Protein AF-A0A318H580-F1 (afdb_monomer)

Sequence (171 aa):
MQSPCVMDEFGRLAATELAALDLDAAWWALAGFPAASNEDVEPDEGNDSRDTTGDGRVASTAGVAAYPVRQMMELIENIAAKQTTIANTDWLAWCARLEQTLCLMAESPVLTYFQALGLNPLSPLRVEAFRPSFAETQEQSAEGQMYDSVLDRIEDKWRTGNLSVIGGGRR

Mean predicted aligned error: 13.52 Å

Foldseek 3Di:
DDDDFDADPVRDGDPDDLPQQDLVNLLVLQVCPPVPPCPPPDDPPDDDDDDDDDPDPPPPCPPPPPCLPVSLLVSLVSLLVVQQVDDPVCLVVSLVSNLVSLLSNLPPVSLVVCVVVLEQSNLVCLQLSSHHPQLSDCVRHPSVVSNVVSSVNSCVSNVNPRGDYDVDDPD

Structure (mmCIF, N/CA/C/O backbone):
data_AF-A0A318H580-F1
#
_entry.id   AF-A0A318H580-F1
#
loop_
_atom_site.group_PDB
_atom_site.id
_atom_site.type_symbol
_atom_site.label_atom_id
_atom_site.label_alt_id
_atom_site.label_comp_id
_atom_site.label_asym_id
_atom_site.label_entity_id
_atom_site.label_seq_id
_atom_site.pdbx_PDB_ins_code
_atom_site.Cartn_x
_atom_site.Cartn_y
_atom_site.Cartn_z
_atom_site.occupancy
_atom_site.B_iso_or_equiv
_atom_site.auth_seq_id
_atom_site.auth_comp_id
_atom_site.auth_asym_id
_atom_site.auth_atom_id
_atom_site.pdbx_PDB_model_num
ATOM 1 N N . MET A 1 1 ? -5.800 3.400 -42.570 1.00 41.72 1 MET A N 1
ATOM 2 C CA . MET A 1 1 ? -5.454 2.329 -41.614 1.00 41.72 1 MET A CA 1
ATOM 3 C C . MET A 1 1 ? -5.980 2.764 -40.254 1.00 41.72 1 MET A C 1
ATOM 5 O O . MET A 1 1 ? -5.485 3.751 -39.734 1.00 41.72 1 MET A O 1
ATOM 9 N N . GLN A 1 2 ? -7.059 2.146 -39.766 1.00 41.69 2 GLN A N 1
ATOM 10 C CA . GLN A 1 2 ? -7.569 2.355 -38.403 1.00 41.69 2 GLN A CA 1
ATOM 11 C C . GLN A 1 2 ? -6.753 1.460 -37.469 1.00 41.69 2 GLN A C 1
ATOM 13 O O . GLN A 1 2 ? -6.708 0.250 -37.688 1.00 41.69 2 GLN A O 1
ATOM 18 N N . SER A 1 3 ? -6.084 2.045 -36.478 1.00 43.56 3 SER A N 1
ATOM 19 C CA . SER A 1 3 ? -5.463 1.280 -35.395 1.00 43.56 3 SER A CA 1
ATOM 20 C C . SER A 1 3 ? -6.571 0.649 -34.543 1.00 43.56 3 SER A C 1
ATOM 22 O O . SER A 1 3 ? -7.509 1.364 -34.181 1.00 43.56 3 SER A O 1
ATOM 24 N N . PRO A 1 4 ? -6.519 -0.659 -34.239 1.00 47.88 4 PRO A N 1
ATOM 25 C CA . PRO A 1 4 ? -7.499 -1.277 -33.358 1.00 47.88 4 PRO A CA 1
ATOM 26 C C . PRO A 1 4 ? -7.326 -0.719 -31.943 1.00 47.88 4 PRO A C 1
ATOM 28 O O . PRO A 1 4 ? -6.208 -0.632 -31.436 1.00 47.88 4 PRO A O 1
ATOM 31 N N . CYS A 1 5 ? -8.429 -0.321 -31.312 1.00 39.91 5 CYS A N 1
ATOM 32 C CA . CYS A 1 5 ? -8.431 -0.012 -29.893 1.00 39.91 5 CYS A CA 1
ATOM 33 C C . CYS A 1 5 ? -8.156 -1.302 -29.109 1.00 39.91 5 CYS A C 1
ATOM 35 O O . CYS A 1 5 ? -8.857 -2.302 -29.264 1.00 39.91 5 CYS A O 1
ATOM 37 N N . VAL A 1 6 ? -7.102 -1.292 -28.300 1.00 50.62 6 VAL A N 1
AT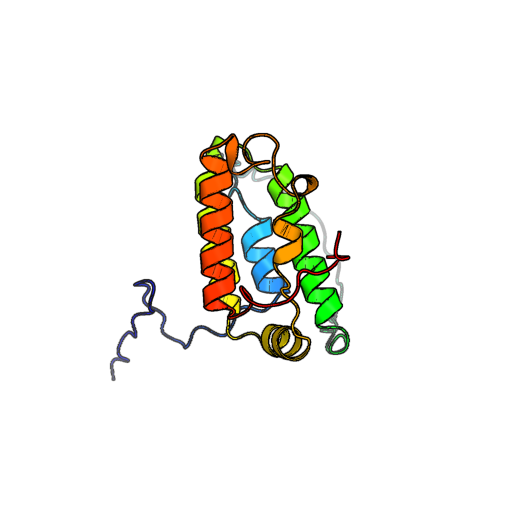OM 38 C CA . VAL A 1 6 ? -6.800 -2.381 -27.372 1.00 50.62 6 VAL A CA 1
ATOM 39 C C . VAL A 1 6 ? -7.488 -2.040 -26.051 1.00 50.62 6 VAL A C 1
ATOM 41 O O . VAL A 1 6 ? -7.414 -0.910 -25.569 1.00 50.62 6 VAL A O 1
ATOM 44 N N . MET A 1 7 ? -8.246 -2.997 -25.525 1.00 42.56 7 MET A N 1
ATOM 45 C CA . MET A 1 7 ? -8.967 -2.880 -24.258 1.00 42.56 7 MET A CA 1
ATOM 46 C C . MET A 1 7 ? -8.035 -3.377 -23.147 1.00 42.56 7 MET A C 1
ATOM 48 O O . MET A 1 7 ? -7.496 -4.477 -23.278 1.00 42.56 7 MET A O 1
ATOM 52 N N . ASP A 1 8 ? -7.808 -2.582 -22.098 1.00 50.31 8 ASP A N 1
ATOM 53 C CA . ASP A 1 8 ? -7.044 -3.036 -20.928 1.00 50.31 8 ASP A CA 1
ATOM 54 C C . ASP A 1 8 ? -7.880 -3.997 -20.053 1.00 50.31 8 ASP A C 1
ATOM 56 O O . ASP A 1 8 ? -9.099 -4.120 -20.213 1.00 50.31 8 ASP A O 1
ATOM 60 N N . GLU A 1 9 ? -7.234 -4.696 -19.111 1.00 54.72 9 GLU A N 1
ATOM 61 C CA . GLU A 1 9 ? -7.896 -5.632 -18.179 1.00 54.72 9 GLU A CA 1
ATOM 62 C C . GLU A 1 9 ? -8.897 -4.948 -17.217 1.00 54.72 9 GLU A C 1
ATOM 64 O O . GLU A 1 9 ? -9.613 -5.621 -16.478 1.00 54.72 9 GLU A O 1
ATOM 69 N N . PHE A 1 10 ? -8.992 -3.614 -17.269 1.00 49.44 10 PHE A N 1
ATOM 70 C CA . PHE A 1 10 ? -9.910 -2.769 -16.506 1.00 49.44 10 PHE A CA 1
ATOM 71 C C . PHE A 1 10 ? -10.987 -2.107 -17.389 1.00 49.44 10 PHE A C 1
ATOM 73 O O . PHE A 1 10 ? -11.707 -1.220 -16.927 1.00 49.44 10 PHE A O 1
ATOM 80 N N . GLY A 1 11 ? -11.130 -2.533 -18.651 1.00 50.94 11 GLY A N 1
ATOM 81 C CA . GLY A 1 11 ? -12.168 -2.053 -19.566 1.00 50.94 11 GLY A CA 1
ATOM 82 C C . GLY A 1 11 ? -11.951 -0.632 -20.099 1.00 50.94 11 GLY A C 1
ATOM 83 O O . GLY A 1 11 ? -12.881 -0.037 -20.645 1.00 50.94 11 GLY A O 1
ATOM 84 N N . ARG A 1 12 ? -10.747 -0.067 -19.963 1.00 52.56 12 ARG A N 1
ATOM 85 C CA . ARG A 1 12 ? -10.381 1.245 -20.509 1.00 52.56 12 ARG A CA 1
ATOM 86 C C . ARG A 1 12 ? -9.709 1.078 -21.870 1.00 52.56 12 ARG A C 1
ATOM 88 O O . ARG A 1 12 ? -8.915 0.169 -22.102 1.00 52.56 12 ARG A O 1
ATOM 95 N N . LEU A 1 13 ? -10.044 1.980 -22.789 1.00 48.06 13 LEU A N 1
ATOM 96 C CA . LEU A 1 13 ? -9.435 2.058 -24.115 1.00 48.06 13 LEU A CA 1
ATOM 97 C C . LEU A 1 13 ? -8.108 2.817 -23.990 1.00 48.06 13 LEU A C 1
ATOM 99 O O . LEU A 1 13 ? -8.118 4.041 -23.863 1.00 48.06 13 LEU A O 1
ATOM 103 N N . ALA A 1 14 ? -6.975 2.116 -24.027 1.00 36.62 14 ALA A N 1
ATOM 104 C CA . ALA A 1 14 ? -5.650 2.734 -24.057 1.00 36.62 14 ALA A CA 1
ATOM 105 C C . ALA A 1 14 ? -4.936 2.361 -25.365 1.00 36.62 14 ALA A C 1
ATOM 107 O O . ALA A 1 14 ? -4.852 1.195 -25.738 1.00 36.62 14 ALA A O 1
ATOM 108 N N . ALA A 1 15 ? -4.439 3.365 -26.092 1.00 41.44 15 ALA A N 1
ATOM 109 C CA . ALA A 1 15 ? -3.765 3.198 -27.386 1.00 41.44 15 ALA A CA 1
ATOM 110 C C . ALA A 1 15 ? -2.274 2.805 -27.266 1.00 41.44 15 ALA A C 1
ATOM 112 O O . ALA A 1 15 ? -1.569 2.756 -28.275 1.00 41.44 15 ALA A O 1
ATOM 113 N N . THR A 1 16 ? -1.794 2.525 -26.053 1.00 36.28 16 THR A N 1
ATOM 114 C CA . THR A 1 16 ? -0.390 2.233 -25.745 1.00 36.28 16 THR A CA 1
ATOM 115 C C . THR A 1 16 ? -0.313 1.288 -24.549 1.00 36.28 16 THR A C 1
ATOM 117 O O . THR A 1 16 ? -1.128 1.401 -23.634 1.00 36.28 16 THR A O 1
ATOM 120 N N . GLU A 1 17 ? 0.653 0.363 -24.559 1.00 40.97 17 GLU A N 1
ATOM 121 C CA . GLU A 1 17 ? 0.916 -0.545 -23.436 1.00 40.97 17 GLU A CA 1
ATOM 122 C C . GLU A 1 1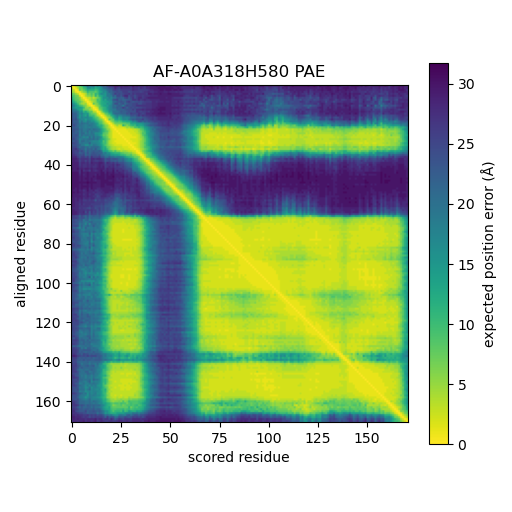7 ? 1.128 0.264 -22.149 1.00 40.97 17 GLU A C 1
ATOM 124 O O . GLU A 1 17 ? 1.884 1.239 -22.126 1.00 40.97 17 GLU A O 1
ATOM 129 N N . LEU A 1 18 ? 0.386 -0.097 -21.101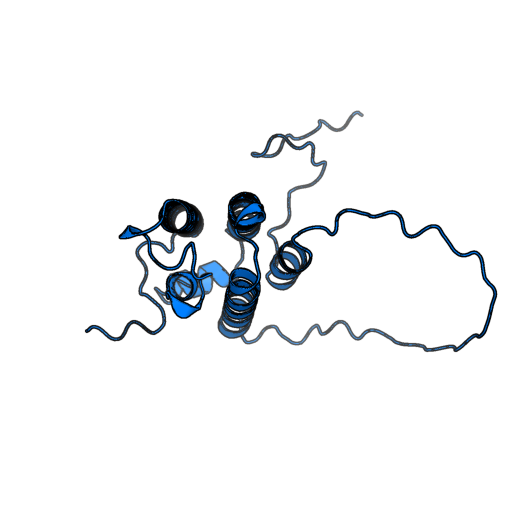 1.00 45.56 18 LEU A N 1
ATOM 130 C CA . LEU A 1 18 ? 0.360 0.615 -19.832 1.00 45.56 18 LEU A CA 1
ATOM 131 C C . LEU A 1 18 ? 1.707 0.387 -19.132 1.00 45.56 18 LEU A C 1
ATOM 133 O O . LEU A 1 18 ? 1.915 -0.647 -18.508 1.00 45.56 18 LEU A O 1
ATOM 137 N N . ALA A 1 19 ? 2.651 1.315 -19.304 1.00 48.47 19 ALA A N 1
ATOM 138 C CA . ALA A 1 19 ? 3.960 1.224 -18.667 1.00 48.47 19 ALA A CA 1
ATOM 139 C C . ALA A 1 19 ? 3.789 1.042 -17.150 1.00 48.47 19 ALA A C 1
ATOM 141 O O . ALA A 1 19 ? 2.986 1.749 -16.535 1.00 48.47 19 ALA A O 1
ATOM 142 N N . ALA A 1 20 ? 4.535 0.097 -16.567 1.00 59.44 20 ALA A N 1
ATOM 143 C CA . ALA A 1 20 ? 4.538 -0.155 -15.130 1.00 59.44 20 ALA A CA 1
ATOM 144 C C . ALA A 1 20 ? 4.672 1.167 -14.359 1.00 59.44 20 ALA A C 1
ATOM 146 O O . ALA A 1 20 ? 5.528 1.999 -14.675 1.00 59.44 20 ALA A O 1
ATOM 1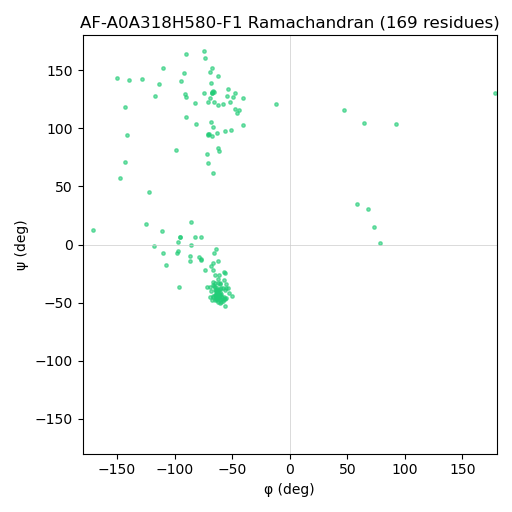47 N N . LEU A 1 21 ? 3.798 1.372 -13.372 1.00 71.62 21 LEU A N 1
ATOM 148 C CA . LEU A 1 21 ? 3.782 2.607 -12.599 1.00 71.62 21 LEU A CA 1
ATOM 149 C C . LEU A 1 21 ? 5.022 2.651 -11.697 1.00 71.62 21 LEU A C 1
ATOM 151 O O . LEU A 1 21 ? 5.243 1.741 -10.896 1.00 71.62 21 LEU A O 1
ATOM 155 N N . ASP A 1 22 ? 5.836 3.695 -11.839 1.00 80.38 22 ASP A N 1
ATOM 156 C CA . ASP A 1 22 ? 6.993 3.906 -10.967 1.00 80.38 22 ASP A CA 1
ATOM 157 C C . ASP A 1 22 ? 6.561 4.387 -9.568 1.00 80.38 22 ASP A C 1
ATOM 159 O O . ASP A 1 22 ? 5.450 4.894 -9.392 1.00 80.38 22 ASP A O 1
ATOM 163 N N . LEU A 1 23 ? 7.437 4.245 -8.569 1.00 83.12 23 LEU A N 1
ATOM 164 C CA . LEU A 1 23 ? 7.159 4.549 -7.158 1.00 83.12 23 LEU A CA 1
ATOM 165 C C . LEU A 1 23 ? 6.666 5.987 -6.950 1.00 83.12 23 LEU A C 1
ATOM 167 O O . LEU A 1 23 ? 5.659 6.204 -6.273 1.00 83.12 23 LEU A O 1
ATOM 171 N N . ASP A 1 24 ? 7.326 6.961 -7.580 1.00 83.75 24 ASP A N 1
ATOM 172 C CA . ASP A 1 24 ? 6.931 8.370 -7.492 1.00 83.75 24 ASP A CA 1
ATOM 173 C C . ASP A 1 24 ? 5.552 8.597 -8.117 1.00 83.75 24 ASP A C 1
ATOM 175 O O . ASP A 1 24 ? 4.701 9.274 -7.541 1.00 83.75 24 ASP A O 1
ATOM 179 N N . ALA A 1 25 ? 5.294 7.997 -9.282 1.00 85.94 25 ALA A N 1
ATOM 180 C CA . ALA A 1 25 ? 4.013 8.118 -9.970 1.00 85.94 25 ALA A CA 1
ATOM 181 C C . ALA A 1 25 ? 2.870 7.472 -9.167 1.00 85.94 25 ALA A C 1
ATOM 183 O O . ALA A 1 25 ? 1.765 8.016 -9.120 1.00 85.94 25 ALA A O 1
ATOM 184 N N . ALA A 1 26 ? 3.146 6.357 -8.485 1.00 89.25 26 ALA A N 1
ATOM 185 C CA . ALA A 1 26 ? 2.217 5.723 -7.558 1.00 89.25 26 ALA A CA 1
ATOM 186 C C . ALA A 1 26 ? 1.892 6.627 -6.368 1.00 89.25 26 ALA A C 1
ATOM 188 O O . ALA A 1 26 ? 0.719 6.802 -6.030 1.00 89.25 26 ALA A O 1
ATOM 189 N N . TRP A 1 27 ? 2.899 7.267 -5.768 1.00 91.50 27 TRP A N 1
ATOM 190 C CA . TRP A 1 27 ? 2.648 8.226 -4.697 1.00 91.50 27 TRP A CA 1
ATOM 191 C C . TRP A 1 27 ? 1.833 9.426 -5.180 1.00 91.50 27 TRP A C 1
ATOM 193 O O . TRP A 1 27 ? 0.830 9.763 -4.555 1.00 91.50 27 TRP A O 1
ATOM 203 N N . TRP A 1 28 ? 2.195 10.038 -6.312 1.00 89.06 28 TRP A N 1
ATOM 204 C CA . TRP A 1 28 ? 1.437 11.153 -6.891 1.00 89.06 28 TRP A CA 1
ATOM 205 C C . TRP A 1 28 ? -0.027 10.786 -7.144 1.00 89.06 28 TRP A C 1
ATOM 207 O O . TRP A 1 28 ? -0.928 11.585 -6.869 1.00 89.06 28 TRP A O 1
ATOM 217 N N . ALA A 1 29 ? -0.280 9.557 -7.600 1.00 89.19 29 ALA A N 1
ATOM 218 C CA . ALA A 1 29 ? -1.627 9.042 -7.777 1.00 89.19 29 ALA A CA 1
ATOM 219 C C . ALA A 1 29 ? -2.394 8.905 -6.453 1.00 89.19 29 ALA A C 1
ATOM 221 O O . ALA A 1 29 ? -3.614 8.992 -6.482 1.00 89.19 29 ALA A O 1
ATOM 222 N N . LEU A 1 30 ? -1.750 8.735 -5.300 1.00 92.25 30 LEU A N 1
ATOM 223 C CA . LEU A 1 30 ? -2.421 8.608 -3.997 1.00 92.25 30 LEU A CA 1
ATOM 224 C C . LEU A 1 30 ? -2.502 9.934 -3.229 1.00 92.25 30 LEU A C 1
ATOM 226 O O . LEU A 1 30 ? -3.514 10.216 -2.586 1.00 92.25 30 LEU A O 1
ATOM 230 N N . ALA A 1 31 ? -1.473 10.775 -3.326 1.00 90.31 31 ALA A N 1
ATOM 231 C CA . ALA A 1 31 ? -1.329 12.005 -2.552 1.00 90.31 31 ALA A CA 1
ATOM 232 C C . ALA A 1 31 ? -2.499 12.984 -2.752 1.00 90.31 31 ALA A C 1
ATOM 234 O O . ALA A 1 31 ? -2.952 13.613 -1.791 1.00 90.31 31 ALA A O 1
ATOM 235 N N . GLY A 1 32 ? -3.014 13.067 -3.985 1.00 85.06 32 GLY A N 1
ATOM 236 C CA . GLY A 1 32 ? -4.125 13.942 -4.371 1.00 85.06 32 GLY A CA 1
ATOM 237 C C . GLY A 1 32 ? -5.521 13.463 -3.952 1.00 85.06 32 GLY A C 1
ATOM 238 O O . GLY A 1 32 ? -6.504 14.050 -4.390 1.00 85.06 32 GLY A O 1
ATOM 239 N N . PHE A 1 33 ? -5.637 12.384 -3.174 1.00 87.44 33 PHE A N 1
ATOM 240 C CA . PHE A 1 33 ? -6.917 11.899 -2.651 1.00 87.44 33 PHE A CA 1
ATOM 241 C C . PHE A 1 33 ? -7.237 12.494 -1.258 1.00 87.44 33 PHE A C 1
ATOM 243 O O . PHE A 1 33 ? -6.312 12.668 -0.465 1.00 87.44 33 PHE A O 1
ATOM 250 N N . PRO A 1 34 ? -8.510 12.737 -0.896 1.00 81.81 34 PRO A N 1
ATOM 251 C CA . PRO A 1 34 ? -9.657 12.800 -1.797 1.00 81.81 34 PRO A CA 1
ATOM 252 C C . PRO A 1 34 ? -9.455 13.943 -2.792 1.00 81.81 34 PRO A C 1
ATOM 254 O O . PRO A 1 34 ? -8.846 14.958 -2.455 1.00 81.81 34 PRO A O 1
ATOM 257 N N . ALA A 1 35 ? -9.921 13.759 -4.031 1.00 72.88 35 ALA A N 1
ATOM 258 C CA . ALA A 1 35 ? -9.987 14.894 -4.942 1.00 72.88 35 ALA A CA 1
ATOM 259 C C . ALA A 1 35 ? -10.878 15.921 -4.246 1.00 72.88 35 ALA A C 1
ATOM 261 O O . ALA A 1 35 ? -12.001 15.573 -3.876 1.00 72.88 35 ALA A O 1
ATOM 262 N N . ALA A 1 36 ? -10.357 17.124 -3.989 1.00 60.34 36 ALA A N 1
ATOM 263 C CA . ALA A 1 36 ? -11.186 18.196 -3.469 1.00 60.34 36 ALA A CA 1
ATOM 264 C C . ALA A 1 36 ? -12.428 18.252 -4.359 1.00 60.34 36 ALA A C 1
ATOM 266 O O . ALA A 1 36 ? -12.294 18.267 -5.586 1.00 60.34 36 ALA A O 1
ATOM 267 N N . SER A 1 37 ? -13.624 18.209 -3.766 1.00 46.44 37 SER A N 1
ATOM 268 C CA . SER A 1 37 ? -14.809 18.671 -4.477 1.00 46.44 37 SER A CA 1
ATOM 269 C C . SER A 1 37 ? -14.398 20.014 -5.063 1.00 46.44 37 SER A C 1
ATOM 271 O O . SER A 1 37 ? -13.982 20.884 -4.300 1.00 46.44 37 SER A O 1
ATOM 273 N N . ASN A 1 38 ? -14.373 20.143 -6.389 1.00 44.22 38 ASN A N 1
ATOM 274 C CA . ASN A 1 38 ? -14.188 21.430 -7.039 1.00 44.22 38 ASN A CA 1
ATOM 275 C C . ASN A 1 38 ? -15.376 22.303 -6.605 1.00 44.22 38 ASN A C 1
ATOM 277 O O . ASN A 1 38 ? -16.376 22.388 -7.305 1.00 44.22 38 ASN A O 1
ATOM 281 N N . GLU A 1 39 ? -15.320 22.880 -5.409 1.00 42.53 39 GLU A N 1
ATOM 282 C CA . GLU A 1 39 ? -16.062 24.084 -5.103 1.00 42.53 39 GLU A CA 1
ATOM 283 C C . GLU A 1 39 ? -15.397 25.132 -5.983 1.00 42.53 39 GLU A C 1
ATOM 285 O O . GLU A 1 39 ? -14.255 25.523 -5.736 1.00 42.53 39 GLU A O 1
ATOM 290 N N . ASP A 1 40 ? -16.066 25.425 -7.099 1.00 49.09 40 ASP A N 1
ATOM 291 C CA . ASP A 1 40 ? -15.671 26.396 -8.105 1.00 49.09 40 ASP A CA 1
ATOM 292 C C . ASP A 1 40 ? -15.112 27.646 -7.421 1.00 49.09 40 ASP A C 1
ATOM 294 O O . ASP A 1 40 ? -15.841 28.483 -6.885 1.00 49.09 40 ASP A O 1
ATOM 298 N N . VAL A 1 41 ? -13.783 27.765 -7.424 1.00 48.03 41 VAL A N 1
ATOM 299 C CA . VAL A 1 41 ? -13.138 29.049 -7.202 1.00 48.03 41 VAL A CA 1
ATOM 300 C C . VAL A 1 41 ? -13.436 29.838 -8.466 1.00 48.03 41 VAL A C 1
ATOM 302 O O . VAL A 1 41 ? -12.771 29.667 -9.488 1.00 48.03 41 VAL A O 1
ATOM 305 N N . GLU A 1 42 ? -14.501 30.635 -8.394 1.00 48.19 42 GLU A N 1
ATOM 306 C CA . GLU A 1 42 ? -14.809 31.696 -9.346 1.00 48.19 42 GLU A CA 1
ATOM 307 C C . GLU A 1 42 ? -13.497 32.411 -9.717 1.00 48.19 42 GLU A C 1
ATOM 309 O O . GLU A 1 42 ? -12.754 32.827 -8.818 1.00 48.19 42 GLU A O 1
ATOM 314 N N . PRO A 1 43 ? -13.152 32.528 -11.010 1.00 44.03 43 PRO A N 1
ATOM 315 C CA . PRO A 1 43 ? -11.931 33.203 -11.406 1.00 44.03 43 PRO A CA 1
ATOM 316 C C . PRO A 1 43 ? -12.071 34.700 -11.111 1.00 44.03 43 PRO A C 1
ATOM 318 O O . PRO A 1 43 ? -12.766 35.425 -11.821 1.00 44.03 43 PRO A O 1
ATOM 321 N N . ASP A 1 44 ? -11.393 35.165 -10.062 1.00 45.16 44 ASP A N 1
ATOM 322 C CA . ASP A 1 44 ? -11.150 36.588 -9.834 1.00 45.16 44 ASP A CA 1
ATOM 323 C C . ASP A 1 44 ? -10.138 37.075 -10.884 1.00 45.16 44 ASP A C 1
ATOM 325 O O . ASP A 1 44 ? -8.920 36.909 -10.756 1.00 45.16 44 ASP A O 1
ATOM 329 N N . GLU A 1 45 ? -10.654 37.609 -11.992 1.00 52.91 45 GLU A N 1
ATOM 330 C CA . GLU A 1 45 ? -9.861 38.291 -13.012 1.00 52.91 45 GLU A CA 1
ATOM 331 C C . GLU A 1 45 ? -9.292 39.597 -12.433 1.00 52.91 45 GLU A C 1
ATOM 333 O O . GLU A 1 45 ? -9.933 40.648 -12.460 1.00 52.91 45 GLU A O 1
ATOM 338 N N . GLY A 1 46 ? -8.064 39.532 -11.907 1.00 42.06 46 GLY A N 1
ATOM 339 C CA . GLY A 1 46 ? -7.476 40.632 -11.140 1.00 42.06 46 GLY A CA 1
ATOM 340 C C . GLY A 1 46 ? -5.960 40.814 -11.256 1.00 42.06 46 GLY A C 1
ATOM 341 O O . GLY A 1 46 ? -5.278 40.872 -10.245 1.00 42.06 46 GLY A O 1
ATOM 342 N N . ASN A 1 47 ? -5.459 41.001 -12.481 1.00 40.22 47 ASN A N 1
ATOM 343 C CA . ASN A 1 47 ? -4.363 41.931 -12.821 1.00 40.22 47 ASN A CA 1
ATOM 344 C C . ASN A 1 47 ? -2.923 41.720 -12.256 1.00 40.22 47 ASN A C 1
ATOM 346 O O . ASN A 1 47 ? -2.592 42.122 -11.146 1.00 40.22 47 ASN A O 1
ATOM 350 N N . ASP A 1 48 ? -2.056 41.235 -13.156 1.00 44.38 48 ASP A N 1
ATOM 351 C CA . ASP A 1 48 ? -0.682 41.675 -13.496 1.00 44.38 48 ASP A CA 1
ATOM 352 C C . ASP A 1 48 ? 0.366 41.966 -12.396 1.00 44.38 48 ASP A C 1
ATOM 354 O O . ASP A 1 48 ? 0.308 42.988 -11.710 1.00 44.38 48 ASP A O 1
ATOM 358 N N . SER A 1 49 ? 1.454 41.173 -12.373 1.00 40.41 49 SER A N 1
ATOM 359 C CA . SER A 1 49 ? 2.826 41.723 -12.441 1.00 40.41 49 SER A CA 1
ATOM 360 C C . SER A 1 49 ? 3.956 40.682 -12.370 1.00 40.41 49 SER A C 1
ATOM 362 O O . SER A 1 49 ? 4.093 39.965 -11.382 1.00 40.41 49 SER A O 1
ATOM 364 N N . ARG A 1 50 ? 4.877 40.833 -13.337 1.00 40.38 50 ARG A N 1
ATOM 365 C CA . ARG A 1 50 ? 6.350 40.636 -13.292 1.00 40.38 50 ARG A CA 1
ATOM 366 C C . ARG A 1 50 ? 6.955 39.278 -13.672 1.00 40.38 50 ARG A C 1
ATOM 368 O O . ARG A 1 50 ? 7.062 38.350 -12.883 1.00 40.38 50 ARG A O 1
ATOM 375 N N . ASP A 1 51 ? 7.494 39.307 -14.891 1.00 44.12 51 ASP A N 1
ATOM 376 C CA . ASP A 1 51 ? 8.818 38.836 -15.320 1.00 44.12 51 ASP A CA 1
ATOM 377 C C . ASP A 1 51 ? 9.814 38.498 -14.193 1.00 44.12 51 ASP A C 1
ATOM 379 O O . ASP A 1 51 ? 10.229 39.385 -13.445 1.00 44.12 51 ASP A O 1
ATOM 383 N N . THR A 1 52 ? 10.281 37.246 -14.167 1.00 40.69 52 THR A N 1
ATOM 384 C CA . THR A 1 52 ? 11.700 36.941 -13.954 1.00 40.69 52 THR A CA 1
ATOM 385 C C . THR A 1 52 ? 12.125 35.738 -14.798 1.00 40.69 52 THR A C 1
ATOM 387 O O . THR A 1 52 ? 11.660 34.609 -14.653 1.00 40.69 52 THR A O 1
ATOM 390 N N . THR A 1 53 ? 13.075 36.004 -15.687 1.00 48.31 53 THR A N 1
ATOM 391 C CA . THR A 1 53 ? 13.935 35.015 -16.336 1.00 48.31 53 THR A CA 1
ATOM 392 C C . THR A 1 53 ? 14.599 34.114 -15.290 1.00 48.31 53 THR A C 1
ATOM 394 O O . THR A 1 53 ? 15.338 34.589 -14.429 1.00 48.31 53 THR A O 1
ATOM 397 N N . GLY A 1 54 ? 14.378 32.807 -15.403 1.00 39.09 54 GLY A N 1
ATOM 398 C CA . GLY A 1 54 ? 15.085 31.781 -14.650 1.00 39.09 54 GLY A CA 1
ATOM 399 C C . GLY A 1 54 ? 15.340 30.582 -15.549 1.00 39.09 54 GLY A C 1
ATOM 400 O O . GLY A 1 54 ? 14.480 29.718 -15.691 1.00 39.09 54 GLY A O 1
ATOM 401 N N . ASP A 1 55 ? 16.522 30.550 -16.168 1.00 49.12 55 ASP A N 1
ATOM 402 C CA . ASP A 1 55 ? 17.111 29.358 -16.783 1.00 49.12 55 ASP A CA 1
ATOM 403 C C . ASP A 1 55 ? 17.338 28.309 -15.687 1.00 49.12 55 ASP A C 1
ATOM 405 O O . ASP A 1 55 ? 18.397 28.205 -15.073 1.00 49.12 55 ASP A O 1
ATOM 409 N N . GLY A 1 56 ? 16.276 27.579 -15.372 1.00 40.53 56 GLY A N 1
ATOM 410 C CA . GLY A 1 56 ? 16.308 26.403 -14.533 1.00 40.53 56 GLY A CA 1
ATOM 411 C C . GLY A 1 56 ? 16.314 25.192 -15.439 1.00 40.53 56 GLY A C 1
ATOM 412 O O . GLY A 1 56 ? 15.271 24.576 -15.647 1.00 40.53 56 GLY A O 1
ATOM 413 N N . ARG A 1 57 ? 17.488 24.825 -15.966 1.00 43.22 57 ARG A N 1
ATOM 414 C CA . ARG A 1 57 ? 17.755 23.426 -16.314 1.00 43.22 57 ARG A CA 1
ATOM 415 C C . ARG A 1 57 ? 17.395 22.610 -15.079 1.00 43.22 57 ARG A C 1
ATOM 417 O O . ARG A 1 57 ? 18.189 22.522 -14.144 1.00 43.22 57 ARG A O 1
ATOM 424 N N . VAL A 1 58 ? 16.196 22.033 -15.069 1.00 43.34 58 VAL A N 1
ATOM 425 C CA . VAL A 1 58 ? 15.864 20.942 -14.167 1.00 43.34 58 VAL A CA 1
ATOM 426 C C . VAL A 1 58 ? 16.815 19.842 -14.591 1.00 43.34 58 VAL A C 1
ATOM 428 O O . VAL A 1 58 ? 16.625 19.181 -15.611 1.00 43.34 58 VAL A O 1
ATOM 431 N N . ALA A 1 59 ? 17.930 19.752 -13.874 1.00 44.16 59 ALA A N 1
ATOM 432 C CA . ALA A 1 59 ? 18.763 18.582 -13.892 1.00 44.16 59 ALA A CA 1
ATOM 433 C C . ALA A 1 59 ? 17.828 17.452 -13.481 1.00 44.16 59 ALA A C 1
ATOM 435 O O . ALA A 1 59 ? 17.527 17.293 -12.300 1.00 44.16 59 ALA A O 1
ATOM 436 N N . SER A 1 60 ? 17.311 16.723 -14.473 1.00 43.34 60 SER A N 1
ATOM 437 C CA . SER A 1 60 ? 16.775 15.395 -14.261 1.00 43.34 60 SER A CA 1
ATOM 438 C C . SER A 1 60 ? 17.812 14.704 -13.399 1.00 43.34 60 SER A C 1
ATOM 440 O O . SER A 1 60 ? 18.960 14.538 -13.821 1.00 43.34 60 SER A O 1
ATOM 442 N N . THR A 1 61 ? 17.439 14.400 -12.165 1.00 46.47 61 THR A N 1
ATOM 443 C CA . THR A 1 61 ? 18.209 13.626 -11.200 1.00 46.47 61 THR A CA 1
ATOM 444 C C . THR A 1 61 ? 18.310 12.189 -11.710 1.00 46.47 61 THR A C 1
ATOM 446 O O . THR A 1 61 ? 17.881 11.230 -11.081 1.00 46.47 61 THR A O 1
ATOM 449 N N . ALA A 1 62 ? 18.926 12.027 -12.880 1.00 41.09 62 ALA A N 1
ATOM 450 C CA . ALA A 1 62 ? 19.479 10.798 -13.404 1.00 41.09 62 ALA A CA 1
ATOM 451 C C . ALA A 1 62 ? 20.726 10.481 -12.565 1.00 41.09 62 ALA A C 1
ATOM 453 O O . ALA A 1 62 ? 21.864 10.680 -12.982 1.00 41.09 62 ALA A O 1
ATOM 454 N N . GLY A 1 63 ? 20.483 10.101 -11.311 1.00 37.44 63 GLY A N 1
ATOM 455 C CA . GLY A 1 63 ? 21.516 9.899 -10.300 1.00 37.44 63 GLY A CA 1
ATOM 456 C C . GLY A 1 63 ? 21.033 9.255 -8.998 1.00 37.44 63 GLY A C 1
ATOM 457 O O . GLY A 1 63 ? 21.787 9.259 -8.032 1.00 37.44 63 GLY A O 1
ATOM 458 N N . VAL A 1 64 ? 19.816 8.693 -8.940 1.00 42.19 64 VAL A N 1
ATOM 459 C CA . VAL A 1 64 ? 19.282 8.014 -7.735 1.00 42.19 64 VAL A CA 1
ATOM 460 C C . VAL A 1 64 ? 18.898 6.558 -8.036 1.00 42.19 64 VAL A C 1
ATOM 462 O O . VAL A 1 64 ? 17.855 6.062 -7.635 1.00 42.19 64 VAL A O 1
ATOM 465 N N . ALA A 1 65 ? 19.760 5.832 -8.747 1.00 47.12 65 ALA A N 1
ATOM 466 C CA . ALA A 1 65 ? 19.558 4.409 -9.037 1.00 47.12 65 ALA A CA 1
ATOM 467 C C . ALA A 1 65 ? 20.071 3.458 -7.927 1.00 47.12 65 ALA A C 1
ATOM 469 O O . ALA A 1 65 ? 20.321 2.291 -8.205 1.00 47.12 65 ALA A O 1
ATOM 470 N N . ALA A 1 66 ? 20.277 3.913 -6.681 1.00 51.66 66 ALA A N 1
ATOM 471 C CA . ALA A 1 66 ? 21.059 3.134 -5.705 1.00 51.66 66 ALA A CA 1
ATOM 472 C C . ALA A 1 66 ? 20.343 2.661 -4.428 1.00 51.66 66 ALA A C 1
ATOM 474 O O . ALA A 1 66 ? 20.985 1.969 -3.644 1.00 51.66 66 ALA A O 1
ATOM 475 N N . TYR A 1 67 ? 19.055 2.957 -4.193 1.00 74.75 67 TYR A N 1
ATOM 476 C CA . TYR A 1 67 ? 18.356 2.407 -3.014 1.00 74.75 67 TYR A CA 1
ATOM 477 C C . TYR A 1 67 ? 16.879 2.045 -3.268 1.00 74.75 67 TYR A C 1
ATOM 479 O O . TYR A 1 67 ? 15.991 2.684 -2.702 1.00 74.75 67 TYR A O 1
ATOM 487 N N . PRO A 1 68 ? 16.597 0.979 -4.044 1.00 76.81 68 PRO A N 1
ATOM 488 C CA . PRO A 1 68 ? 15.232 0.493 -4.294 1.00 76.81 68 PRO A CA 1
ATOM 489 C C . PRO A 1 68 ? 14.431 0.210 -3.014 1.00 76.81 68 PRO A C 1
ATOM 491 O O . PRO A 1 68 ? 13.245 0.512 -2.932 1.00 76.81 68 PRO A O 1
ATOM 494 N N . VAL A 1 69 ? 15.096 -0.322 -1.981 1.00 83.19 69 VAL A N 1
ATOM 495 C CA . VAL A 1 69 ? 14.471 -0.569 -0.670 1.00 83.19 69 VAL A CA 1
ATOM 496 C C . VAL A 1 69 ? 14.040 0.734 -0.020 1.00 83.19 69 VAL A C 1
ATOM 498 O O . VAL A 1 69 ? 12.922 0.828 0.463 1.00 83.19 69 VAL A O 1
ATOM 501 N N . ARG A 1 70 ? 14.916 1.743 -0.017 1.00 85.44 70 ARG A N 1
ATOM 502 C CA . ARG A 1 70 ? 14.625 3.028 0.618 1.00 85.44 70 ARG A CA 1
ATOM 503 C C . ARG A 1 70 ? 13.433 3.708 -0.052 1.00 85.44 70 ARG A C 1
ATOM 505 O O . ARG A 1 70 ? 12.542 4.139 0.659 1.00 85.44 70 ARG A O 1
ATOM 512 N N . GLN A 1 71 ? 13.393 3.736 -1.384 1.00 84.81 71 GLN A N 1
ATOM 513 C CA . GLN A 1 71 ? 12.294 4.357 -2.132 1.00 84.81 71 GLN A CA 1
ATOM 514 C C . GLN A 1 71 ? 10.959 3.641 -1.891 1.00 84.81 71 GLN A C 1
ATOM 516 O O . GLN A 1 71 ? 9.942 4.287 -1.662 1.00 84.81 71 GLN A O 1
ATOM 521 N N . MET A 1 72 ? 10.960 2.301 -1.874 1.00 90.25 72 MET A N 1
ATOM 522 C CA . MET A 1 72 ? 9.762 1.538 -1.513 1.00 90.25 72 MET A CA 1
ATOM 523 C C . MET A 1 72 ? 9.316 1.858 -0.083 1.00 90.25 72 MET A C 1
ATOM 525 O O . MET A 1 72 ? 8.143 2.115 0.145 1.00 90.25 72 MET A O 1
ATOM 529 N N . MET A 1 73 ? 10.239 1.893 0.881 1.00 91.50 73 MET A N 1
ATOM 530 C CA . MET A 1 73 ? 9.889 2.206 2.269 1.00 91.50 73 MET A CA 1
ATOM 531 C C . MET A 1 73 ? 9.390 3.647 2.447 1.00 91.50 73 MET A C 1
ATOM 533 O O . MET A 1 73 ? 8.459 3.852 3.217 1.00 91.50 73 MET A O 1
ATOM 537 N N . GLU A 1 74 ? 9.938 4.619 1.711 1.00 91.38 74 GLU A N 1
ATOM 538 C CA . GLU A 1 74 ? 9.440 6.003 1.678 1.00 91.38 74 GLU A CA 1
ATOM 539 C C . GLU A 1 74 ? 8.007 6.067 1.116 1.00 91.38 74 GLU A C 1
ATOM 541 O O . GLU A 1 74 ? 7.153 6.751 1.680 1.00 91.38 74 GLU A O 1
ATOM 546 N N . LEU A 1 75 ? 7.693 5.303 0.059 1.00 92.56 75 LEU A N 1
ATOM 547 C CA . LEU A 1 75 ? 6.320 5.179 -0.445 1.00 92.56 75 LEU A CA 1
ATOM 548 C C . LEU A 1 75 ? 5.379 4.599 0.623 1.00 92.56 75 LEU A C 1
ATOM 550 O O . LEU A 1 75 ? 4.294 5.135 0.843 1.00 92.56 75 LEU A O 1
ATOM 554 N N . ILE A 1 76 ? 5.789 3.521 1.293 1.00 94.19 76 ILE A N 1
ATOM 555 C CA . ILE A 1 76 ? 4.996 2.869 2.344 1.00 94.19 76 ILE A CA 1
ATOM 556 C C . ILE A 1 76 ? 4.744 3.816 3.523 1.00 94.19 76 ILE A C 1
ATOM 558 O O . ILE A 1 76 ? 3.617 3.895 4.011 1.00 94.19 76 ILE A O 1
ATOM 562 N N . GLU A 1 77 ? 5.756 4.570 3.950 1.00 93.75 77 GLU A N 1
ATOM 563 C CA . GLU A 1 77 ? 5.631 5.580 5.005 1.00 93.75 77 GLU A CA 1
ATOM 564 C C . GLU A 1 77 ? 4.649 6.692 4.612 1.00 93.75 77 GLU A C 1
ATOM 566 O O . GLU A 1 77 ? 3.760 7.043 5.390 1.00 93.75 77 GLU A O 1
ATOM 571 N N . ASN A 1 78 ? 4.743 7.195 3.380 1.00 93.94 78 ASN A N 1
ATOM 572 C CA . ASN A 1 78 ? 3.830 8.213 2.863 1.00 93.94 78 ASN A CA 1
ATOM 573 C C . ASN A 1 78 ? 2.377 7.711 2.798 1.00 93.94 78 ASN A C 1
ATOM 575 O O . ASN A 1 78 ? 1.447 8.436 3.165 1.00 93.94 78 ASN A O 1
ATOM 579 N N . ILE A 1 79 ? 2.171 6.458 2.377 1.00 95.62 79 ILE A N 1
ATOM 580 C CA . ILE A 1 79 ? 0.856 5.805 2.372 1.00 95.62 79 ILE A CA 1
ATOM 581 C C . ILE A 1 79 ? 0.308 5.698 3.797 1.00 95.62 79 ILE A C 1
ATOM 583 O O . ILE A 1 79 ? -0.828 6.111 4.026 1.00 95.62 79 ILE A O 1
ATOM 587 N N . ALA A 1 80 ? 1.104 5.204 4.748 1.00 94.12 80 ALA A N 1
ATOM 588 C CA . ALA A 1 80 ? 0.715 5.089 6.153 1.00 94.12 80 ALA A CA 1
ATOM 589 C C . ALA A 1 80 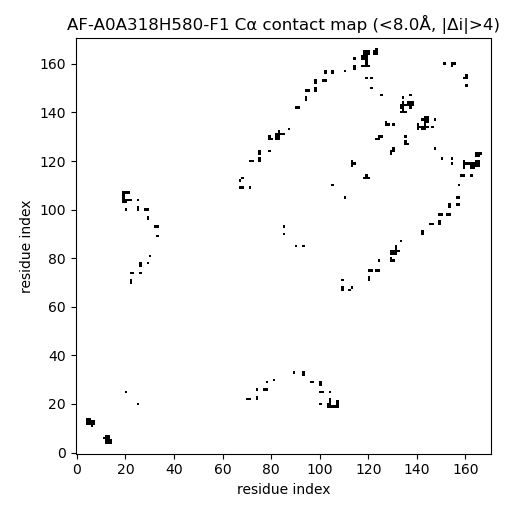? 0.319 6.451 6.744 1.00 94.12 80 ALA A C 1
ATOM 591 O O . ALA A 1 80 ? -0.761 6.603 7.314 1.00 94.12 80 ALA A O 1
ATOM 592 N N . ALA A 1 81 ? 1.147 7.479 6.538 1.00 93.75 81 ALA A N 1
ATOM 593 C CA . ALA A 1 81 ? 0.848 8.835 6.986 1.00 93.75 81 ALA A CA 1
ATOM 594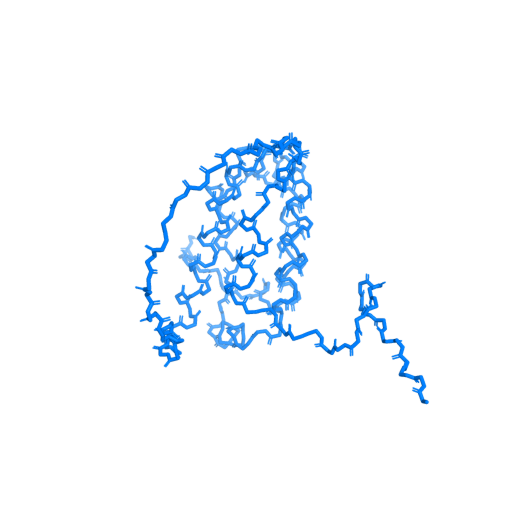 C C . ALA A 1 81 ? -0.482 9.334 6.403 1.00 93.75 81 ALA A C 1
ATOM 596 O O . ALA A 1 81 ? -1.342 9.827 7.135 1.00 93.75 81 ALA A O 1
ATOM 597 N N . LYS A 1 82 ? -0.698 9.147 5.096 1.00 93.75 82 LYS A N 1
ATOM 598 C CA . LYS A 1 82 ? -1.932 9.568 4.427 1.00 93.75 82 LYS A CA 1
ATOM 599 C C . LYS A 1 82 ? -3.161 8.834 4.953 1.00 93.75 82 LYS A C 1
ATOM 601 O O . LYS A 1 82 ? -4.168 9.488 5.216 1.00 93.75 82 LYS A O 1
ATOM 606 N N . GLN A 1 83 ? -3.072 7.520 5.144 1.00 94.00 83 GLN A N 1
ATOM 607 C CA . GLN A 1 83 ? -4.160 6.663 5.630 1.00 94.00 83 GLN A CA 1
ATOM 608 C C . GLN A 1 83 ? -4.768 7.172 6.935 1.00 94.00 83 GLN A C 1
ATOM 610 O O . GLN A 1 83 ? -5.989 7.219 7.061 1.00 94.00 83 GLN A O 1
ATOM 615 N N . THR A 1 84 ? -3.931 7.627 7.868 1.00 93.25 84 THR A N 1
ATOM 616 C CA . THR A 1 84 ? -4.391 8.148 9.167 1.00 93.25 84 THR A CA 1
ATOM 617 C C . THR A 1 84 ? -5.200 9.446 9.073 1.00 93.25 84 THR A C 1
ATOM 619 O O . THR A 1 84 ? -5.905 9.799 10.015 1.00 93.25 84 THR A O 1
ATOM 622 N N . THR A 1 85 ? -5.136 10.145 7.935 1.00 93.06 85 THR A N 1
ATOM 623 C CA . THR A 1 85 ? -5.881 11.390 7.685 1.00 93.06 85 THR A CA 1
ATOM 624 C C . THR A 1 85 ? -7.174 11.188 6.894 1.00 93.06 85 THR A C 1
ATOM 626 O O . THR A 1 85 ? -7.939 12.137 6.733 1.00 93.06 85 THR A O 1
ATOM 629 N N . ILE A 1 86 ? -7.429 9.979 6.378 1.00 92.62 86 ILE A N 1
ATOM 630 C CA . ILE A 1 86 ? -8.606 9.697 5.550 1.00 92.62 86 ILE A CA 1
ATOM 631 C C . ILE A 1 86 ? -9.861 9.624 6.425 1.00 92.62 86 ILE A C 1
ATOM 633 O O . ILE A 1 86 ? -9.900 8.910 7.428 1.00 92.62 86 ILE A O 1
ATOM 637 N N . ALA A 1 87 ? -10.910 10.342 6.025 1.00 91.88 87 ALA A N 1
ATOM 638 C CA . ALA A 1 87 ? -12.208 10.280 6.683 1.00 91.88 87 ALA A CA 1
ATOM 639 C C . ALA A 1 87 ? -12.889 8.921 6.443 1.00 91.88 87 ALA A C 1
ATOM 641 O O . ALA A 1 87 ? -12.756 8.326 5.375 1.00 91.88 87 ALA A O 1
ATOM 642 N N . ASN A 1 88 ? -13.686 8.452 7.410 1.00 91.75 88 ASN A N 1
ATOM 643 C CA . ASN A 1 88 ? -14.409 7.177 7.300 1.00 91.75 88 ASN A CA 1
ATOM 644 C C . ASN A 1 88 ? -15.297 7.108 6.038 1.00 91.75 88 ASN A C 1
ATOM 646 O O . ASN A 1 88 ? -15.328 6.078 5.370 1.00 91.75 88 ASN A O 1
ATOM 650 N N . THR A 1 89 ? -15.927 8.222 5.649 1.00 91.88 89 THR A N 1
ATOM 651 C CA . THR A 1 89 ? -16.763 8.323 4.438 1.00 91.88 89 THR A CA 1
ATOM 652 C C . THR A 1 89 ? -15.997 8.068 3.141 1.00 91.88 89 THR A C 1
ATOM 654 O O . THR A 1 89 ? -16.573 7.553 2.185 1.00 91.88 89 THR A O 1
ATOM 657 N N . ASP A 1 90 ? -14.703 8.388 3.114 1.00 93.12 90 ASP A N 1
ATOM 658 C CA . ASP A 1 90 ? -13.843 8.241 1.938 1.00 93.12 90 ASP A CA 1
ATOM 659 C C . ASP A 1 90 ? -13.038 6.937 1.961 1.00 93.12 90 ASP A C 1
ATOM 661 O O . ASP A 1 90 ? -12.354 6.613 0.989 1.00 93.12 90 ASP A O 1
ATOM 665 N N . TRP A 1 91 ? -13.115 6.167 3.051 1.00 93.69 91 TRP A N 1
ATOM 666 C CA . TRP A 1 91 ? -12.259 5.005 3.280 1.00 93.69 91 TRP A CA 1
ATOM 667 C C . TRP A 1 91 ? -12.416 3.927 2.207 1.00 93.69 91 TRP A C 1
ATOM 669 O O . TRP A 1 91 ? -11.426 3.423 1.684 1.00 93.69 91 TRP A O 1
ATOM 679 N N . LEU A 1 92 ? -13.655 3.621 1.810 1.00 92.75 92 LEU A N 1
ATOM 680 C CA . LEU A 1 92 ? -13.930 2.661 0.737 1.00 92.75 92 LEU A CA 1
ATOM 681 C C . LEU A 1 92 ? -13.277 3.087 -0.589 1.00 92.75 92 LEU A C 1
ATOM 683 O O . LEU A 1 92 ? -12.646 2.276 -1.268 1.00 92.75 92 LEU A O 1
ATOM 687 N N . ALA A 1 93 ? -13.402 4.367 -0.945 1.00 93.06 93 ALA A N 1
ATOM 688 C CA . ALA A 1 93 ? -12.822 4.910 -2.168 1.00 93.06 93 ALA A CA 1
ATOM 689 C C . ALA A 1 93 ? -11.287 4.967 -2.096 1.00 93.06 93 ALA A C 1
ATOM 691 O O . ALA A 1 93 ? -10.612 4.665 -3.083 1.00 93.06 93 ALA A O 1
ATOM 692 N N . TRP A 1 94 ? -10.734 5.280 -0.922 1.00 94.94 94 TRP A N 1
ATOM 693 C CA . TRP A 1 94 ? -9.301 5.202 -0.662 1.00 94.94 94 TRP A CA 1
ATOM 694 C C . TRP A 1 94 ? -8.770 3.778 -0.856 1.00 94.94 94 TRP A C 1
ATOM 696 O O . TRP A 1 94 ? -7.808 3.586 -1.596 1.00 94.94 94 TRP A O 1
ATOM 706 N N . CYS A 1 95 ? -9.421 2.775 -0.262 1.00 94.75 95 CYS A N 1
ATOM 707 C CA . CYS A 1 95 ? -9.052 1.368 -0.400 1.00 94.75 95 CYS A CA 1
ATOM 708 C C . CYS A 1 95 ? -9.044 0.908 -1.863 1.00 94.75 95 CYS A C 1
ATOM 710 O O . CYS A 1 95 ? -8.076 0.290 -2.303 1.00 94.75 95 CYS A O 1
ATOM 712 N N . ALA A 1 96 ? -10.073 1.261 -2.637 1.00 92.88 96 ALA A N 1
ATOM 713 C CA . ALA A 1 96 ? -10.140 0.928 -4.060 1.00 92.88 96 ALA A CA 1
ATOM 714 C C . ALA A 1 96 ? -9.012 1.594 -4.871 1.00 92.88 96 ALA A C 1
ATOM 716 O O . ALA A 1 96 ? -8.391 0.960 -5.727 1.00 92.88 96 ALA A O 1
ATOM 717 N N . ARG A 1 97 ? -8.710 2.869 -4.588 1.00 93.44 97 ARG A N 1
ATOM 718 C CA . ARG A 1 97 ? -7.631 3.607 -5.260 1.00 93.44 97 ARG A CA 1
ATOM 719 C C . ARG A 1 97 ? -6.252 3.062 -4.892 1.00 93.44 97 ARG A C 1
ATOM 721 O O . ARG A 1 97 ? -5.392 2.961 -5.766 1.00 93.44 97 ARG A O 1
ATOM 728 N N . LEU A 1 98 ? -6.051 2.701 -3.625 1.00 95.25 98 LEU A N 1
ATOM 729 C CA . LEU A 1 98 ? -4.832 2.064 -3.135 1.00 95.25 98 LEU A CA 1
ATOM 730 C C . LEU A 1 98 ? -4.596 0.734 -3.851 1.00 95.25 98 LEU A C 1
ATOM 732 O O . LEU A 1 98 ? -3.519 0.531 -4.404 1.00 95.25 98 LEU A O 1
ATOM 736 N N . GLU A 1 99 ? -5.618 -0.124 -3.902 1.00 94.88 99 GLU A N 1
ATOM 737 C CA . GLU A 1 99 ? -5.558 -1.404 -4.605 1.00 94.88 99 GLU A CA 1
ATOM 738 C C . GLU A 1 99 ? -5.184 -1.224 -6.070 1.00 94.88 99 GLU A C 1
ATOM 740 O O . GLU A 1 99 ? -4.217 -1.8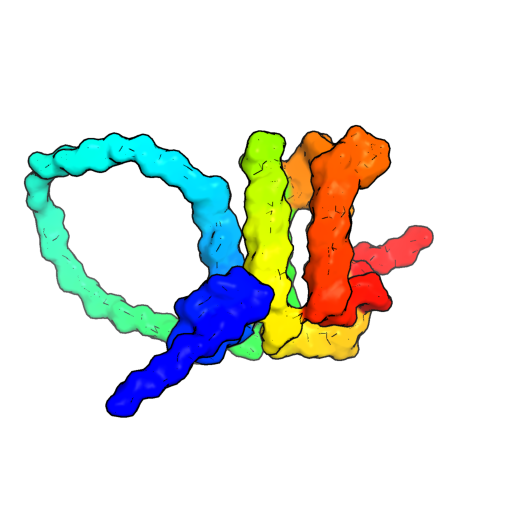20 -6.537 1.00 94.88 99 GLU A O 1
ATOM 745 N N . GLN A 1 100 ? -5.906 -0.364 -6.789 1.00 91.06 100 GLN A N 1
ATOM 746 C CA . GLN A 1 100 ? -5.638 -0.123 -8.200 1.00 91.06 100 GLN A CA 1
ATOM 747 C C . GLN A 1 100 ? -4.210 0.385 -8.422 1.00 91.06 100 GLN A C 1
ATOM 749 O O . GLN A 1 100 ? -3.507 -0.120 -9.295 1.00 91.06 100 GLN A O 1
ATOM 754 N N . THR A 1 101 ? -3.774 1.368 -7.631 1.00 92.19 101 THR A N 1
ATOM 755 C CA . THR A 1 101 ? -2.454 1.988 -7.793 1.00 92.19 101 THR A CA 1
ATOM 756 C C . THR A 1 101 ? -1.337 0.986 -7.527 1.00 92.19 101 THR A C 1
ATOM 758 O O . THR A 1 101 ? -0.426 0.857 -8.340 1.00 92.19 101 THR A O 1
ATOM 761 N N . LEU A 1 102 ? -1.418 0.235 -6.426 1.00 93.31 102 LEU A N 1
ATOM 762 C CA . LEU A 1 102 ? -0.384 -0.729 -6.069 1.00 93.31 102 LEU A CA 1
ATOM 763 C C . LEU A 1 102 ? -0.400 -1.952 -6.999 1.00 93.31 102 LEU A C 1
ATOM 765 O O . LEU A 1 102 ? 0.661 -2.421 -7.404 1.00 93.31 102 LEU A O 1
ATOM 769 N N . CYS A 1 103 ? -1.564 -2.429 -7.448 1.00 91.25 103 CYS A N 1
ATOM 770 C CA . CYS A 1 103 ? -1.643 -3.510 -8.437 1.00 91.25 103 CYS A CA 1
ATOM 771 C C . CYS A 1 103 ? -0.971 -3.151 -9.774 1.00 91.25 103 CYS A C 1
ATOM 773 O O . CYS A 1 103 ? -0.365 -4.026 -10.391 1.00 91.25 103 CYS A O 1
ATOM 775 N N . LEU A 1 104 ? -1.009 -1.883 -10.201 1.00 88.19 104 LEU A N 1
ATOM 776 C CA . LEU A 1 104 ? -0.306 -1.414 -11.407 1.00 88.19 104 LEU A CA 1
ATOM 777 C C . LEU A 1 104 ? 1.222 -1.427 -11.270 1.00 88.19 104 LEU A C 1
ATOM 779 O O . LEU A 1 104 ? 1.938 -1.421 -12.270 1.00 88.19 104 LEU A O 1
ATOM 783 N N . MET A 1 105 ? 1.733 -1.467 -10.042 1.00 87.25 105 MET A N 1
ATOM 784 C CA . MET A 1 105 ? 3.164 -1.572 -9.774 1.00 87.25 105 MET A CA 1
ATOM 785 C C . MET A 1 105 ? 3.665 -3.019 -9.759 1.00 87.25 105 MET A C 1
ATOM 787 O O . MET A 1 105 ? 4.857 -3.228 -9.550 1.00 87.25 105 MET A O 1
ATOM 791 N N . ALA A 1 106 ? 2.797 -4.019 -9.965 1.00 86.88 106 ALA A N 1
ATOM 792 C CA . ALA A 1 106 ? 3.153 -5.438 -9.850 1.00 86.88 106 ALA A CA 1
ATOM 793 C C . ALA A 1 106 ? 4.323 -5.865 -10.759 1.00 86.88 106 ALA A C 1
ATOM 795 O O . ALA A 1 106 ? 5.016 -6.836 -10.457 1.00 86.88 106 ALA A O 1
ATOM 796 N N . GLU A 1 107 ? 4.567 -5.129 -11.845 1.00 80.44 107 GLU A N 1
ATOM 797 C CA . GLU A 1 107 ? 5.665 -5.368 -12.790 1.00 80.44 107 GLU A CA 1
ATOM 798 C C . GLU A 1 107 ? 6.921 -4.521 -12.508 1.00 80.44 107 GLU A C 1
ATOM 800 O O . GLU A 1 107 ? 7.883 -4.548 -13.275 1.00 80.44 107 GLU A O 1
ATOM 805 N N . SER A 1 108 ? 6.951 -3.772 -11.401 1.00 83.31 108 SER A N 1
ATOM 806 C CA . SER A 1 108 ? 8.101 -2.945 -11.031 1.00 83.31 108 SER A CA 1
ATOM 807 C C . SER A 1 108 ? 9.333 -3.808 -10.705 1.00 83.31 108 SER A C 1
ATOM 809 O O . SER A 1 108 ? 9.250 -4.705 -9.857 1.00 83.31 108 SER A O 1
ATOM 811 N N . PRO A 1 109 ? 10.521 -3.502 -11.269 1.00 81.44 109 PRO A N 1
ATOM 812 C CA . PRO A 1 109 ? 11.770 -4.198 -10.944 1.00 81.44 109 PRO A CA 1
ATOM 813 C C . PRO A 1 109 ? 12.131 -4.174 -9.450 1.00 81.44 109 PRO A C 1
ATOM 815 O O . PRO A 1 109 ? 12.833 -5.060 -8.957 1.00 81.44 109 PRO A O 1
ATOM 818 N N . VAL A 1 110 ? 11.639 -3.177 -8.706 1.00 83.88 110 VAL A N 1
ATOM 819 C CA . VAL A 1 110 ? 11.844 -3.067 -7.256 1.00 83.88 110 VAL A CA 1
ATOM 820 C C . VAL A 1 110 ? 11.205 -4.248 -6.522 1.00 83.88 110 VAL A C 1
ATOM 822 O O . VAL A 1 110 ? 11.802 -4.781 -5.587 1.00 83.88 110 VAL A O 1
ATOM 825 N N . LEU A 1 111 ? 10.043 -4.730 -6.976 1.00 86.12 111 LEU A N 1
ATOM 826 C CA . LEU A 1 111 ? 9.380 -5.890 -6.374 1.00 86.12 111 LEU A CA 1
ATOM 827 C C . LEU A 1 111 ? 10.177 -7.176 -6.582 1.00 86.12 111 LEU A C 1
ATOM 829 O O . LEU A 1 111 ? 10.250 -7.996 -5.669 1.00 86.12 111 LEU A O 1
ATOM 833 N N . THR A 1 112 ? 10.855 -7.331 -7.723 1.00 85.56 112 THR A N 1
ATOM 834 C CA . THR A 1 112 ? 11.762 -8.468 -7.948 1.00 85.56 112 THR A CA 1
ATOM 835 C C . THR A 1 112 ? 12.888 -8.499 -6.912 1.00 85.56 112 THR A C 1
ATOM 837 O O . THR A 1 112 ? 13.260 -9.570 -6.433 1.00 85.56 112 THR A O 1
ATOM 840 N N . TYR A 1 113 ? 13.399 -7.332 -6.509 1.00 85.44 113 TYR A N 1
ATOM 841 C CA . TYR A 1 113 ? 14.416 -7.239 -5.463 1.00 85.44 113 TYR A CA 1
ATOM 842 C C . TYR A 1 113 ? 13.875 -7.662 -4.086 1.00 85.44 113 TYR A C 1
ATOM 844 O O . TYR A 1 113 ? 14.519 -8.444 -3.389 1.00 85.44 113 TYR A O 1
ATOM 852 N N . PHE A 1 114 ? 12.671 -7.220 -3.706 1.00 86.50 114 PHE A N 1
ATOM 853 C CA . PHE A 1 114 ? 12.028 -7.644 -2.450 1.00 86.50 114 PHE A CA 1
ATOM 854 C C . PHE A 1 114 ? 11.696 -9.141 -2.426 1.00 86.50 114 PHE A C 1
ATOM 856 O O . PHE A 1 114 ? 11.933 -9.804 -1.414 1.00 86.50 114 PHE A O 1
ATOM 863 N N . GLN A 1 115 ? 11.236 -9.696 -3.552 1.00 88.25 115 GLN A N 1
ATOM 864 C CA . GLN A 1 115 ? 11.026 -11.136 -3.709 1.00 88.25 115 GLN A CA 1
ATOM 865 C C . GLN A 1 115 ? 12.334 -11.916 -3.519 1.00 88.25 115 GLN A C 1
ATOM 867 O O . GLN A 1 115 ? 12.351 -12.908 -2.794 1.00 88.25 115 GLN A O 1
ATOM 872 N N . ALA A 1 116 ? 13.445 -11.444 -4.098 1.00 87.50 116 ALA A N 1
ATOM 873 C CA . ALA A 1 116 ? 14.761 -12.064 -3.928 1.00 87.50 116 ALA A CA 1
ATOM 874 C C . ALA A 1 116 ? 15.277 -11.994 -2.479 1.00 87.50 116 ALA A C 1
ATOM 876 O O . ALA A 1 116 ? 15.950 -12.916 -2.021 1.00 87.50 116 ALA A O 1
ATOM 877 N N . LEU A 1 117 ? 14.945 -10.927 -1.745 1.00 86.44 117 LEU A N 1
ATOM 878 C CA . LEU A 1 117 ? 15.237 -10.805 -0.313 1.00 86.44 117 LEU A CA 1
ATOM 879 C C . LEU A 1 117 ? 14.290 -11.623 0.578 1.00 86.44 117 LEU A C 1
ATOM 881 O O . LEU A 1 117 ? 14.564 -11.780 1.767 1.00 86.44 117 LEU A O 1
ATOM 885 N N . GLY A 1 118 ? 13.183 -12.130 0.033 1.00 87.56 118 GLY A N 1
ATOM 886 C CA . GLY A 1 118 ? 12.166 -12.845 0.796 1.00 87.56 118 GLY A CA 1
ATOM 887 C C . GLY A 1 118 ? 11.407 -11.951 1.782 1.00 87.56 118 GLY A C 1
ATOM 888 O O . GLY A 1 118 ? 10.983 -12.432 2.835 1.00 87.56 118 GLY A O 1
ATOM 889 N N . LEU A 1 119 ? 11.254 -10.662 1.459 1.00 89.06 119 LEU A N 1
ATOM 890 C CA . LEU A 1 119 ? 10.608 -9.656 2.305 1.00 89.06 119 LEU A CA 1
ATOM 891 C C . LEU A 1 119 ? 9.309 -9.155 1.675 1.00 89.06 119 LEU A C 1
ATOM 893 O O . LEU A 1 119 ? 9.266 -8.868 0.481 1.00 89.06 119 LEU A O 1
ATOM 897 N N . ASN A 1 120 ? 8.273 -8.990 2.494 1.00 90.69 120 ASN A N 1
ATOM 898 C CA . ASN A 1 120 ? 7.020 -8.372 2.080 1.00 90.69 120 ASN A CA 1
ATOM 899 C C . ASN A 1 120 ? 7.067 -6.845 2.321 1.00 90.69 120 ASN A C 1
ATOM 901 O O . ASN A 1 120 ? 7.020 -6.422 3.478 1.00 90.69 120 ASN A O 1
ATOM 905 N N . PRO A 1 121 ? 7.126 -6.004 1.269 1.00 91.12 121 PRO A N 1
ATOM 906 C CA . PRO A 1 121 ? 7.161 -4.547 1.417 1.00 91.12 121 PRO A CA 1
ATOM 907 C C . PRO A 1 121 ? 5.865 -3.950 1.986 1.00 91.12 121 PRO A C 1
ATOM 909 O O . PRO A 1 121 ? 5.914 -2.863 2.551 1.00 91.12 121 PRO A O 1
ATOM 912 N N . LEU A 1 122 ? 4.723 -4.640 1.874 1.00 92.69 122 LEU A N 1
ATOM 913 C CA . LEU A 1 122 ? 3.421 -4.151 2.352 1.00 92.69 122 LEU A CA 1
ATOM 914 C C . LEU A 1 122 ? 3.157 -4.466 3.819 1.00 92.69 122 LEU A C 1
ATOM 916 O O . LEU A 1 122 ? 2.282 -3.855 4.429 1.00 92.69 122 LEU A O 1
ATOM 920 N N . SER A 1 123 ? 3.937 -5.365 4.418 1.00 91.00 123 SER A N 1
ATOM 921 C CA . SER A 1 123 ? 3.709 -5.796 5.792 1.00 91.00 123 SER A CA 1
ATOM 922 C C . SER A 1 123 ? 3.659 -4.659 6.830 1.00 91.00 123 SER A C 1
ATOM 924 O O . SER A 1 123 ? 2.873 -4.780 7.769 1.00 91.00 123 SER A O 1
ATOM 926 N N . PRO A 1 124 ? 4.424 -3.547 6.709 1.00 91.88 124 PRO A N 1
ATOM 927 C CA . PRO A 1 124 ? 4.312 -2.430 7.646 1.00 91.88 124 PRO A CA 1
ATOM 928 C C . PRO A 1 124 ? 2.918 -1.794 7.656 1.00 91.88 124 PRO A C 1
ATOM 930 O O . PRO A 1 124 ? 2.446 -1.414 8.718 1.00 91.88 124 PRO A O 1
ATOM 933 N N . LEU A 1 125 ? 2.213 -1.748 6.520 1.00 92.25 125 LEU A N 1
ATOM 934 C CA . LEU A 1 125 ? 0.862 -1.178 6.419 1.00 92.25 125 LEU A CA 1
ATOM 935 C C . LEU A 1 125 ? -0.201 -1.971 7.200 1.00 92.25 125 LEU A C 1
ATOM 937 O O . LEU A 1 125 ? -1.349 -1.534 7.319 1.00 92.25 125 LEU A O 1
ATOM 941 N N . ARG A 1 126 ? 0.165 -3.141 7.738 1.00 90.56 126 ARG A N 1
ATOM 942 C CA . ARG A 1 126 ? -0.680 -3.925 8.643 1.00 90.56 126 ARG A CA 1
ATOM 943 C C . ARG A 1 126 ? -0.555 -3.537 10.111 1.00 90.56 126 ARG A C 1
ATOM 945 O O . ARG A 1 126 ? -1.358 -3.989 10.917 1.00 90.56 126 ARG A O 1
ATOM 952 N N . VAL A 1 127 ? 0.412 -2.694 10.461 1.00 90.12 127 VAL A N 1
ATOM 953 C CA . VAL A 1 127 ? 0.566 -2.184 11.825 1.00 90.12 127 VAL A CA 1
ATOM 954 C C . VAL A 1 127 ? -0.607 -1.263 12.162 1.00 90.12 127 VAL A C 1
ATOM 956 O O . VAL A 1 127 ? -0.900 -0.333 11.415 1.00 90.12 127 VAL A O 1
ATOM 959 N N . GLU A 1 128 ? -1.237 -1.500 13.314 1.00 88.56 128 GLU A N 1
ATOM 960 C CA . GLU A 1 128 ? -2.392 -0.741 13.825 1.00 88.56 128 GLU A CA 1
ATOM 961 C C . GLU A 1 128 ? -2.152 0.777 13.790 1.00 88.56 128 GLU A C 1
ATOM 963 O O . GLU A 1 128 ? -2.965 1.525 13.257 1.00 88.56 128 GLU A O 1
ATOM 968 N N . ALA A 1 129 ? -0.968 1.227 14.220 1.00 87.75 129 ALA A N 1
ATOM 969 C CA . ALA A 1 129 ? -0.590 2.643 14.247 1.00 87.75 129 ALA A CA 1
ATOM 970 C C . ALA A 1 129 ? -0.540 3.336 12.868 1.00 87.75 129 ALA A C 1
ATOM 972 O O . ALA A 1 129 ? -0.457 4.561 12.808 1.00 87.75 129 ALA A O 1
ATOM 973 N N . PHE A 1 130 ? -0.548 2.582 11.764 1.00 91.00 130 PHE A N 1
ATOM 974 C CA . PHE A 1 130 ? -0.567 3.120 10.396 1.00 91.00 130 PHE A CA 1
ATOM 975 C C . PHE A 1 130 ? -1.972 3.158 9.791 1.00 91.00 130 PHE A C 1
ATOM 977 O O . PHE A 1 130 ? -2.145 3.555 8.641 1.00 91.00 130 PHE A O 1
ATOM 984 N N . ARG A 1 131 ? -2.985 2.765 10.563 1.00 90.44 131 ARG A N 1
ATOM 985 C CA . ARG A 1 131 ? -4.386 2.736 10.154 1.00 90.44 131 ARG A CA 1
ATOM 986 C C . ARG A 1 131 ? -5.163 3.826 10.896 1.00 90.44 131 ARG A C 1
ATOM 988 O O . ARG A 1 131 ? -4.788 4.213 12.003 1.00 90.44 131 ARG A O 1
ATOM 995 N N . PRO A 1 132 ? -6.247 4.358 10.313 1.00 90.38 132 PRO A N 1
ATOM 996 C CA . PRO A 1 132 ? -7.136 5.245 11.048 1.00 90.38 132 PRO A CA 1
ATOM 997 C C . PRO A 1 132 ? -7.868 4.470 12.154 1.00 90.38 132 PRO A C 1
ATOM 999 O O . PRO A 1 132 ? -8.149 3.283 12.007 1.00 90.38 132 PRO A O 1
ATOM 1002 N N . SER A 1 133 ? -8.241 5.153 13.239 1.00 89.56 133 SER A N 1
ATOM 1003 C CA . SER A 1 133 ? -8.820 4.527 14.442 1.00 89.56 133 SER A CA 1
ATOM 1004 C C . SER A 1 133 ? -10.085 3.697 14.186 1.00 89.56 133 SER A C 1
ATOM 1006 O O . SER A 1 133 ? -10.324 2.705 14.865 1.00 89.56 133 SER A O 1
ATOM 1008 N N . PHE A 1 134 ? -10.895 4.061 13.187 1.00 87.12 134 PHE A N 1
ATOM 1009 C CA . PHE A 1 134 ? -12.104 3.313 12.820 1.00 87.12 134 PHE A CA 1
ATOM 1010 C C . PHE A 1 134 ? -11.824 2.029 12.018 1.00 87.12 134 PHE A C 1
ATOM 1012 O O . PHE A 1 134 ? -12.729 1.219 11.858 1.00 87.12 134 PHE A O 1
ATOM 1019 N N . ALA A 1 135 ? -10.605 1.852 11.495 1.00 88.56 135 ALA A N 1
ATOM 1020 C CA . ALA A 1 135 ? -10.170 0.690 10.713 1.00 88.56 135 ALA A CA 1
ATOM 1021 C C . ALA A 1 135 ? -8.911 0.028 11.312 1.00 88.56 135 ALA A C 1
ATOM 1023 O O . ALA A 1 135 ? -8.205 -0.712 10.626 1.00 88.56 135 ALA A O 1
ATOM 1024 N N . GLU A 1 136 ? -8.606 0.323 12.580 1.00 85.38 136 GLU A N 1
ATOM 1025 C CA . GLU A 1 136 ? -7.357 -0.056 13.247 1.00 85.38 136 GLU A CA 1
ATOM 1026 C C . GLU A 1 136 ? -7.197 -1.578 13.343 1.00 85.38 136 GLU A C 1
ATOM 1028 O O . GLU A 1 136 ? -6.122 -2.108 13.065 1.00 85.38 136 GLU A O 1
ATOM 1033 N N . THR A 1 137 ? -8.285 -2.296 13.643 1.00 78.00 137 THR A N 1
ATOM 1034 C CA . THR A 1 137 ? -8.272 -3.754 13.814 1.00 78.00 137 THR A CA 1
ATOM 1035 C C . THR A 1 137 ? -9.334 -4.459 12.968 1.00 78.00 137 THR A C 1
ATOM 1037 O O . THR A 1 137 ? -10.472 -3.998 12.819 1.00 78.00 137 THR A O 1
ATOM 1040 N N . GLN A 1 138 ? -8.958 -5.629 12.442 1.00 72.25 138 GLN A N 1
ATOM 1041 C CA . GLN A 1 138 ? -9.827 -6.515 11.662 1.00 72.25 138 GLN A CA 1
ATOM 1042 C C . GLN A 1 138 ? -11.007 -7.047 12.492 1.00 72.25 138 GLN A C 1
ATOM 1044 O O . GLN A 1 138 ? -12.129 -7.178 12.011 1.00 72.25 138 GLN A O 1
ATOM 1049 N N . GLU A 1 139 ? -10.767 -7.380 13.756 1.00 71.31 139 GLU A N 1
ATOM 1050 C CA . GLU A 1 139 ? -11.761 -8.045 14.605 1.00 71.31 139 GLU A CA 1
ATOM 1051 C C . GLU A 1 139 ? -12.888 -7.102 15.046 1.00 71.31 139 GLU A C 1
ATOM 1053 O O . GLU A 1 139 ? -13.975 -7.563 15.389 1.00 71.31 139 GLU A O 1
ATOM 1058 N N . GLN A 1 140 ? -12.641 -5.789 15.020 1.00 70.06 140 GLN A N 1
ATOM 1059 C CA . GLN A 1 140 ? -13.542 -4.791 15.600 1.00 70.06 140 GLN A CA 1
ATOM 1060 C C . GLN A 1 140 ? -14.292 -3.963 14.550 1.00 70.06 140 GLN A C 1
ATOM 1062 O O . GLN A 1 140 ? -15.303 -3.352 14.890 1.00 70.06 140 GLN A O 1
ATOM 1067 N N . SER A 1 141 ? -13.837 -3.942 13.289 1.00 84.56 141 SER A N 1
ATOM 1068 C CA . SER A 1 141 ? -14.421 -3.092 12.241 1.00 84.56 141 SER A CA 1
ATOM 1069 C C . SER A 1 141 ? -14.528 -3.794 10.884 1.00 84.56 141 SER A C 1
ATOM 1071 O O . SER A 1 141 ? -13.630 -4.528 10.461 1.00 84.56 141 SER A O 1
ATOM 1073 N N . ALA A 1 142 ? -15.625 -3.532 10.168 1.00 88.31 142 ALA A N 1
ATOM 1074 C CA . ALA A 1 142 ? -15.782 -3.981 8.784 1.00 88.31 142 ALA A CA 1
ATOM 1075 C C . ALA A 1 142 ? -14.777 -3.266 7.860 1.00 88.31 142 ALA A C 1
ATOM 1077 O O . ALA A 1 142 ? -14.275 -3.847 6.899 1.00 88.31 142 ALA A O 1
ATOM 1078 N N . GLU A 1 143 ? -14.437 -2.020 8.187 1.00 90.75 143 GLU A N 1
ATOM 1079 C CA . GLU A 1 143 ? -13.459 -1.183 7.501 1.00 90.75 143 GLU A CA 1
ATOM 1080 C C . GLU A 1 143 ? -12.041 -1.757 7.577 1.00 90.75 143 GLU A C 1
ATOM 1082 O O . GLU A 1 143 ? -11.322 -1.726 6.574 1.00 90.75 143 GLU A O 1
ATOM 1087 N N . GLY A 1 144 ? -11.658 -2.315 8.730 1.00 89.81 144 GLY A N 1
ATOM 1088 C CA . GLY A 1 144 ? -10.397 -3.031 8.916 1.00 89.81 144 GLY A CA 1
ATOM 1089 C C . GLY A 1 144 ? -10.348 -4.326 8.102 1.00 89.81 144 GLY A C 1
ATOM 1090 O O . GLY A 1 144 ? -9.384 -4.554 7.378 1.00 89.81 144 GLY A O 1
ATOM 1091 N N . GLN A 1 145 ? -11.421 -5.129 8.122 1.00 90.69 145 GLN A N 1
ATOM 1092 C CA . GLN A 1 145 ? -11.522 -6.364 7.317 1.00 90.69 145 GLN A CA 1
ATOM 1093 C C . GLN A 1 145 ? -11.416 -6.100 5.817 1.00 90.69 145 GLN A C 1
ATOM 1095 O O . GLN A 1 145 ? -10.739 -6.830 5.089 1.00 90.69 145 GLN A O 1
ATOM 1100 N N . MET A 1 146 ? -12.085 -5.048 5.348 1.00 92.62 146 MET A N 1
ATOM 1101 C CA . MET A 1 146 ? -12.018 -4.623 3.957 1.00 92.62 146 MET A CA 1
ATOM 1102 C C . MET A 1 146 ? -10.594 -4.223 3.568 1.00 92.62 146 MET A C 1
ATOM 1104 O O . MET A 1 146 ? -10.117 -4.626 2.507 1.00 92.62 146 MET A O 1
ATOM 1108 N N . TYR A 1 147 ? -9.917 -3.455 4.422 1.00 93.88 147 TYR A N 1
ATOM 1109 C CA . TYR A 1 147 ? -8.545 -3.027 4.188 1.00 93.88 147 TYR A CA 1
ATOM 1110 C C . TYR A 1 147 ? -7.562 -4.205 4.177 1.00 93.88 147 TYR A C 1
ATOM 1112 O O . TYR A 1 147 ? -6.739 -4.300 3.268 1.00 93.88 147 TYR A O 1
ATOM 1120 N N . ASP A 1 148 ? -7.690 -5.149 5.110 1.00 92.50 148 ASP A N 1
ATOM 1121 C CA . ASP A 1 148 ? -6.878 -6.369 5.109 1.00 92.50 148 ASP A CA 1
ATOM 1122 C C . ASP A 1 148 ? -7.106 -7.204 3.846 1.00 92.50 148 ASP A C 1
ATOM 1124 O O . ASP A 1 148 ? -6.141 -7.609 3.202 1.00 92.50 148 ASP A O 1
ATOM 1128 N N . SER A 1 149 ? -8.361 -7.341 3.409 1.00 93.62 149 SER A N 1
ATOM 1129 C CA . SER A 1 149 ? -8.689 -8.031 2.156 1.00 93.62 149 SER A CA 1
ATOM 1130 C C . SER A 1 149 ? -8.086 -7.337 0.927 1.00 93.62 149 SER A C 1
ATOM 1132 O O . SER A 1 149 ? -7.772 -7.997 -0.061 1.00 93.62 149 SER A O 1
ATOM 1134 N N . VAL A 1 150 ? -7.962 -6.003 0.941 1.00 94.81 150 VAL A N 1
ATOM 1135 C CA . VAL A 1 150 ? -7.280 -5.237 -0.117 1.00 94.81 150 VAL A CA 1
ATOM 1136 C C . VAL A 1 150 ? -5.788 -5.545 -0.114 1.00 94.81 150 VAL A C 1
ATOM 1138 O O . VAL A 1 150 ? -5.235 -5.846 -1.169 1.00 94.81 150 VAL A O 1
ATOM 1141 N N . LEU A 1 151 ? -5.144 -5.508 1.055 1.00 94.88 151 LEU A N 1
ATOM 1142 C CA . LEU A 1 151 ? -3.724 -5.831 1.171 1.00 94.88 151 LEU A CA 1
ATOM 1143 C C . LEU A 1 151 ? -3.431 -7.269 0.732 1.00 94.88 151 LEU A C 1
ATOM 1145 O O . LEU A 1 151 ? -2.475 -7.462 -0.012 1.00 94.88 151 LEU A O 1
ATOM 1149 N N . ASP A 1 152 ? -4.281 -8.238 1.086 1.00 94.31 152 ASP A N 1
ATOM 1150 C CA . ASP A 1 152 ? -4.154 -9.632 0.636 1.00 94.31 152 ASP A CA 1
ATOM 1151 C C . ASP A 1 152 ? -4.132 -9.726 -0.898 1.00 94.31 152 ASP A C 1
ATOM 1153 O O . ASP A 1 152 ? -3.245 -10.348 -1.480 1.00 94.31 152 ASP A O 1
ATOM 1157 N N . ARG A 1 153 ? -5.060 -9.041 -1.583 1.00 94.44 153 ARG A N 1
ATOM 1158 C CA . ARG A 1 153 ? -5.126 -9.047 -3.056 1.00 94.44 153 ARG A CA 1
ATOM 1159 C C . ARG A 1 153 ? -3.896 -8.417 -3.704 1.00 94.44 153 ARG A C 1
ATOM 1161 O O . ARG A 1 153 ? -3.419 -8.916 -4.726 1.00 94.44 153 ARG A O 1
ATOM 1168 N N . ILE A 1 154 ? -3.372 -7.336 -3.125 1.00 94.69 154 ILE A N 1
ATOM 1169 C CA . ILE A 1 154 ? -2.155 -6.688 -3.630 1.00 94.69 154 ILE A CA 1
ATOM 1170 C C . ILE A 1 154 ? -0.947 -7.601 -3.393 1.00 94.69 154 ILE A C 1
ATOM 1172 O O . ILE A 1 154 ? -0.150 -7.805 -4.306 1.00 94.69 154 ILE A O 1
ATOM 1176 N N . GLU A 1 155 ? -0.824 -8.192 -2.204 1.00 94.00 155 GLU A N 1
ATOM 1177 C CA . GLU A 1 155 ? 0.246 -9.130 -1.856 1.00 94.00 155 GLU A CA 1
ATOM 1178 C C . GLU A 1 155 ? 0.233 -10.378 -2.749 1.00 94.00 155 GLU A C 1
ATOM 1180 O O . GLU A 1 155 ? 1.297 -10.836 -3.177 1.00 94.00 155 GLU A O 1
ATOM 1185 N N . ASP A 1 156 ? -0.946 -10.897 -3.095 1.00 93.19 156 ASP A N 1
ATOM 1186 C CA . ASP A 1 156 ? -1.110 -11.988 -4.057 1.00 93.19 156 ASP A CA 1
ATOM 1187 C C . ASP A 1 156 ? -0.652 -11.572 -5.460 1.00 93.19 156 ASP A C 1
ATOM 1189 O O . ASP A 1 156 ? 0.124 -12.288 -6.106 1.00 93.19 156 ASP A O 1
ATOM 1193 N N . LYS A 1 157 ? -1.063 -10.383 -5.929 1.00 92.50 157 LYS A N 1
ATOM 1194 C CA . LYS A 1 157 ? -0.645 -9.840 -7.234 1.00 92.50 157 LYS A CA 1
ATOM 1195 C C . LYS A 1 157 ? 0.869 -9.606 -7.284 1.00 92.50 157 LYS A C 1
ATOM 1197 O O . LYS A 1 157 ? 1.499 -9.903 -8.298 1.00 92.50 157 LYS A O 1
ATOM 1202 N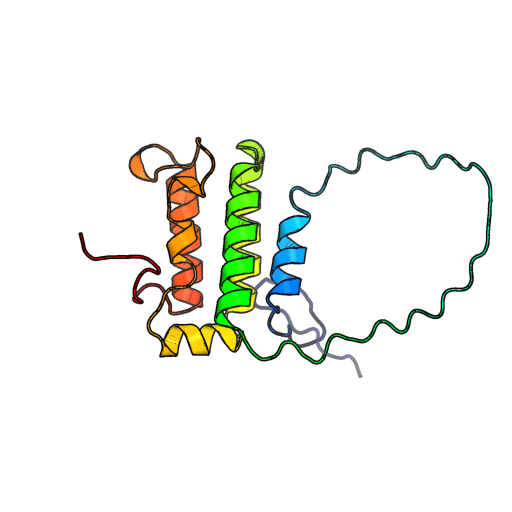 N . TRP A 1 158 ? 1.462 -9.122 -6.194 1.00 92.56 158 TRP A N 1
ATOM 1203 C CA . TRP A 1 158 ? 2.902 -8.878 -6.055 1.00 92.56 158 TRP A CA 1
ATOM 1204 C C . TRP A 1 158 ? 3.706 -10.150 -5.770 1.00 92.56 158 TRP A C 1
ATOM 1206 O O . TRP A 1 158 ? 4.937 -10.122 -5.848 1.00 92.56 158 TRP A O 1
ATOM 1216 N N . ARG A 1 159 ? 3.032 -11.270 -5.470 1.00 90.94 159 ARG A N 1
ATOM 1217 C CA . ARG A 1 159 ? 3.624 -12.546 -5.032 1.00 90.94 159 ARG A CA 1
ATOM 1218 C C . ARG A 1 159 ? 4.458 -12.403 -3.754 1.00 90.94 159 ARG A C 1
ATOM 1220 O O . ARG A 1 159 ? 5.472 -13.082 -3.590 1.00 90.94 159 ARG A O 1
ATOM 1227 N N . THR A 1 160 ? 4.034 -11.522 -2.849 1.00 88.88 160 THR A N 1
ATOM 1228 C CA . THR A 1 160 ? 4.725 -11.219 -1.588 1.00 88.88 160 THR A CA 1
ATOM 1229 C C . THR A 1 160 ? 3.997 -11.719 -0.339 1.00 88.88 160 THR A C 1
ATOM 1231 O O . THR A 1 160 ? 4.590 -11.683 0.735 1.00 88.88 160 THR A O 1
ATOM 1234 N N . GLY A 1 161 ? 2.768 -12.241 -0.450 1.00 81.94 161 GLY A N 1
ATOM 1235 C CA . GLY A 1 161 ? 1.954 -12.649 0.712 1.00 81.94 161 GLY A CA 1
ATOM 1236 C C . GLY A 1 161 ? 2.558 -13.758 1.586 1.00 81.94 161 GLY A C 1
ATOM 1237 O O . GLY A 1 161 ? 2.317 -13.809 2.785 1.00 81.94 161 GLY A O 1
ATOM 1238 N N . ASN A 1 162 ? 3.418 -14.611 1.018 1.00 83.69 162 ASN A N 1
ATOM 1239 C CA . ASN A 1 162 ? 4.117 -15.672 1.759 1.00 83.69 162 ASN A CA 1
ATOM 1240 C C . ASN A 1 162 ? 5.528 -15.267 2.236 1.00 83.69 162 ASN A C 1
ATOM 1242 O O . ASN A 1 162 ? 6.290 -16.118 2.699 1.00 83.69 162 ASN A O 1
ATOM 1246 N N . LEU A 1 163 ? 5.918 -14.001 2.062 1.00 86.88 163 LEU A N 1
ATOM 1247 C CA . LEU A 1 163 ? 7.253 -13.510 2.405 1.00 86.88 163 LEU A CA 1
ATOM 1248 C C . LEU A 1 163 ? 7.322 -12.990 3.845 1.00 86.88 163 LEU A C 1
ATOM 1250 O O . LEU A 1 163 ? 6.311 -12.723 4.491 1.00 86.88 163 LEU A O 1
ATOM 1254 N N . SER A 1 164 ? 8.543 -12.838 4.359 1.00 84.50 164 SER A N 1
ATOM 1255 C CA . SER A 1 164 ? 8.759 -12.406 5.741 1.00 84.50 164 SER A CA 1
ATOM 1256 C C . SER A 1 164 ? 8.333 -10.952 5.950 1.00 84.50 164 SER A C 1
ATOM 1258 O O . SER A 1 164 ? 8.626 -10.078 5.133 1.00 84.50 164 SER A O 1
ATOM 1260 N N . VAL A 1 165 ? 7.695 -10.689 7.089 1.00 84.75 165 VAL A N 1
ATOM 1261 C CA . VAL A 1 165 ? 7.305 -9.346 7.537 1.00 84.75 165 VAL A CA 1
ATOM 1262 C C . VAL A 1 165 ? 8.549 -8.515 7.859 1.00 84.75 165 VAL A C 1
ATOM 1264 O 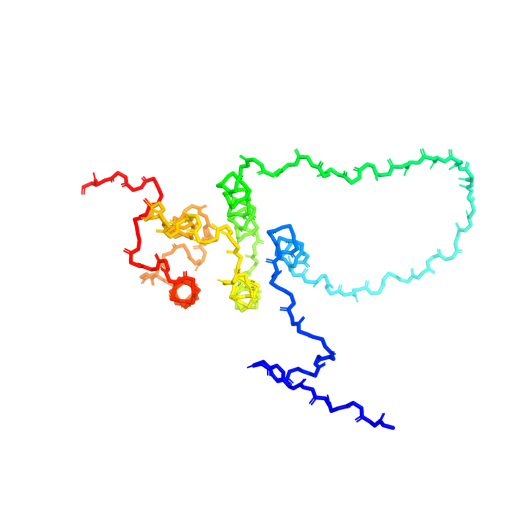O . VAL A 1 165 ? 9.429 -8.946 8.609 1.00 84.75 165 VAL A O 1
ATOM 1267 N N . ILE A 1 166 ? 8.610 -7.292 7.338 1.00 78.25 166 ILE A N 1
ATOM 1268 C CA . ILE A 1 166 ? 9.669 -6.331 7.658 1.00 78.25 166 ILE A CA 1
ATOM 1269 C C . ILE A 1 166 ? 9.507 -5.872 9.110 1.00 78.25 166 ILE A C 1
ATOM 1271 O O . ILE A 1 166 ? 8.439 -5.424 9.515 1.00 78.25 166 ILE A O 1
ATOM 1275 N N . GLY A 1 167 ? 10.573 -5.996 9.906 1.00 63.38 167 GLY A N 1
ATOM 1276 C CA . GLY A 1 167 ? 10.545 -5.665 11.337 1.00 63.38 167 GLY A CA 1
ATOM 1277 C C . GLY A 1 167 ? 9.902 -6.740 12.223 1.00 63.38 167 GLY A C 1
ATOM 1278 O O . GLY A 1 167 ? 9.854 -6.574 13.442 1.00 63.38 167 GLY A O 1
ATOM 1279 N N . GLY A 1 168 ? 9.470 -7.864 11.639 1.00 53.84 168 GLY A N 1
ATOM 1280 C CA . GLY A 1 168 ? 8.975 -9.035 12.354 1.00 53.84 168 GLY A CA 1
ATOM 1281 C C . GLY A 1 168 ? 10.101 -9.786 13.061 1.00 53.84 168 GLY A C 1
ATOM 1282 O O . GLY A 1 168 ? 10.566 -10.826 12.599 1.00 53.84 168 GLY A O 1
ATOM 1283 N N . GLY A 1 169 ? 10.550 -9.276 14.207 1.00 38.78 169 GLY A N 1
ATOM 1284 C CA . GLY A 1 169 ? 11.206 -10.125 15.192 1.00 38.78 169 GLY A CA 1
ATOM 1285 C C . GLY A 1 169 ? 10.190 -11.163 15.658 1.00 38.78 169 GLY A C 1
ATOM 1286 O O . GLY A 1 169 ? 9.138 -10.782 16.168 1.00 38.78 169 GLY A O 1
ATOM 1287 N N . ARG A 1 170 ? 10.484 -12.457 15.458 1.00 34.22 170 ARG A N 1
ATOM 1288 C CA . ARG A 1 170 ? 9.728 -13.554 16.080 1.00 34.22 170 ARG A CA 1
ATOM 1289 C C . ARG A 1 170 ? 9.482 -13.195 17.549 1.00 34.22 170 ARG A C 1
ATOM 1291 O O . ARG A 1 170 ? 10.448 -13.048 18.297 1.00 34.22 170 ARG A O 1
ATOM 1298 N N . ARG A 1 171 ? 8.217 -13.015 17.922 1.00 37.22 171 ARG A N 1
ATOM 1299 C CA . ARG A 1 171 ? 7.786 -13.121 19.314 1.00 37.22 171 ARG A CA 1
ATOM 1300 C C . ARG A 1 171 ? 7.439 -14.572 19.590 1.00 37.22 171 ARG A C 1
ATOM 1302 O O . ARG A 1 171 ? 6.827 -15.192 18.692 1.00 37.22 171 ARG A O 1
#

Radius of gyration: 19.99 Å; Cα contacts (8 Å, |Δi|>4): 153; chains: 1; bounding box: 38×58×61 Å

Secondary structure (DSSP, 8-state):
-PPPPEEPTTS-EESS--PPPPHHHHHHHHHTPSPPP------------------------TT--S-HHHHHHHHHHHHHHHHTT--GGGHHHHHHHHHHHHHHTTT-HHHHHHHHHTEETTGGGGSGGGS-GGGS-TTT-HHHHHHHHHHHHHHHHHT-TTSEETT----

Organism: NCBI:txid744406

pLDDT: mean 74.48, std 21.13, range [34.22, 95.62]

Nearest PDB structures (foldseek):
  6v65-assembly1_B  TM=2.179E-01  e=9.642E+00  Homo sapiens

Solvent-accessible surface area (backbone atoms only — not comparable to full-atom values): 10609 Å² total; per-residue (Å²): 137,83,80,80,80,44,70,46,102,81,77,45,82,46,96,61,85,81,71,60,46,48,72,68,59,43,44,58,70,53,67,60,58,75,68,71,78,81,72,77,75,74,83,78,89,72,82,88,88,80,91,76,94,70,95,67,80,76,72,74,75,87,78,73,91,81,51,63,67,57,56,53,50,52,48,49,51,52,50,25,60,50,43,50,69,56,52,79,91,47,42,67,58,48,49,55,52,50,41,55,47,54,52,47,29,50,74,31,72,58,54,57,52,33,56,74,70,43,38,18,85,64,46,59,69,70,40,45,91,32,35,28,85,77,33,38,42,54,93,83,23,72,58,11,42,52,48,52,56,42,51,50,54,37,24,57,66,57,68,29,69,88,35,44,51,63,89,63,70,88,126